Protein AF-A0AAV8YRG6-F1 (afdb_monomer_lite)

Sequence (89 aa):
MLRRGMKPAAHQTGYLFTRDPRLKTAAMGFMTIDQVLELASRIKCEVMNIRANSGLQFDNPEYYDLVLEAIEKQAKKLERHFFEEYWLR

Secondary structure (DSSP, 8-state):
---SSEEE-SSSSSEEE-S-HHHHSGGG-PPPHHHHHHHHTT--SEEEEEEESSS---S-HHHHHHHHHHHHTTSSEEEEEEE------

Structure (mmCIF, N/CA/C/O backbone):
data_AF-A0AAV8YRG6-F1
#
_entry.id   AF-A0AAV8YRG6-F1
#
loop_
_atom_site.group_PDB
_atom_site.id
_atom_site.type_symbol
_atom_site.label_atom_id
_atom_site.label_alt_id
_atom_site.label_comp_id
_atom_site.label_asym_id
_atom_site.label_entity_id
_atom_site.label_seq_id
_atom_site.pdbx_PDB_ins_code
_atom_site.Cartn_x
_atom_site.Cartn_y
_atom_site.Cartn_z
_atom_site.occupancy
_atom_site.B_iso_or_equiv
_atom_site.auth_seq_id
_atom_site.auth_comp_id
_atom_site.auth_asym_id
_atom_site.auth_atom_id
_atom_site.pdbx_PDB_model_num
ATOM 1 N N . MET A 1 1 ? 23.640 -10.488 -15.746 1.00 50.09 1 MET A N 1
ATOM 2 C CA . MET A 1 1 ? 22.205 -10.145 -15.922 1.00 50.09 1 MET A CA 1
ATOM 3 C C . MET A 1 1 ? 21.790 -10.493 -17.351 1.00 50.09 1 MET A C 1
ATOM 5 O O . MET A 1 1 ? 22.685 -10.531 -18.175 1.00 50.09 1 MET A O 1
ATOM 9 N N . LEU A 1 2 ? 20.503 -10.773 -17.629 1.00 48.28 2 LEU A N 1
ATOM 10 C CA . LEU A 1 2 ? 19.903 -11.200 -18.929 1.00 48.28 2 LEU A CA 1
ATOM 11 C C . LEU A 1 2 ? 19.614 -12.708 -19.153 1.00 48.28 2 LEU A C 1
ATOM 13 O O . LEU A 1 2 ? 19.135 -13.077 -20.216 1.00 48.28 2 LEU A O 1
ATOM 17 N N . ARG A 1 3 ? 19.799 -13.606 -18.171 1.00 60.16 3 ARG A N 1
ATOM 18 C CA . ARG A 1 3 ? 19.441 -15.038 -18.357 1.00 60.16 3 ARG A CA 1
ATOM 19 C C . ARG A 1 3 ? 17.943 -15.350 -18.202 1.00 60.16 3 ARG A C 1
ATOM 21 O O . ARG A 1 3 ? 17.475 -16.369 -18.695 1.00 60.16 3 ARG A O 1
ATOM 28 N N . ARG A 1 4 ? 17.180 -14.505 -17.498 1.00 64.50 4 ARG A N 1
ATOM 29 C CA . ARG A 1 4 ? 15.781 -14.779 -17.121 1.00 64.50 4 ARG A CA 1
ATOM 30 C C . ARG A 1 4 ? 14.815 -14.001 -18.016 1.00 64.50 4 ARG A C 1
ATOM 32 O O . ARG A 1 4 ? 14.782 -12.774 -17.960 1.00 64.50 4 ARG A O 1
ATOM 39 N N . GLY A 1 5 ? 13.996 -14.717 -18.787 1.00 68.75 5 GLY A N 1
ATOM 40 C CA . GLY A 1 5 ? 12.944 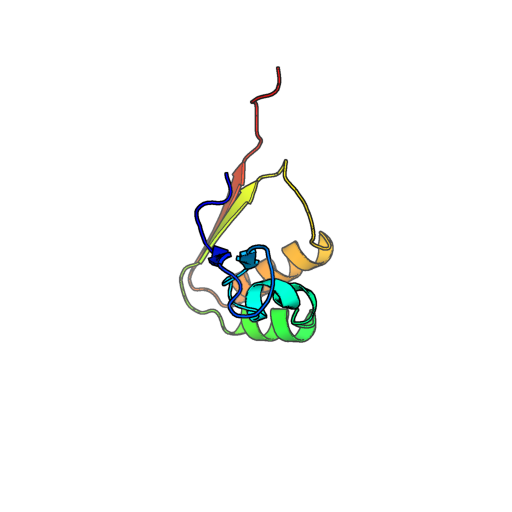-14.120 -19.619 1.00 68.75 5 GLY A CA 1
ATOM 41 C C . GLY A 1 5 ? 13.389 -13.707 -21.025 1.00 68.75 5 GLY A C 1
ATOM 42 O O . GLY A 1 5 ? 12.807 -12.781 -21.587 1.00 68.75 5 GLY A O 1
ATOM 43 N N . MET A 1 6 ? 14.410 -14.364 -21.580 1.00 80.25 6 MET A N 1
ATOM 44 C CA . MET A 1 6 ? 14.850 -14.190 -22.966 1.00 80.25 6 MET A CA 1
ATOM 45 C C . MET A 1 6 ? 14.859 -15.545 -23.677 1.00 80.25 6 MET A C 1
ATOM 47 O O . MET A 1 6 ? 15.279 -16.543 -23.095 1.00 80.25 6 MET A O 1
ATOM 51 N N . LYS A 1 7 ? 14.395 -15.578 -24.929 1.00 84.31 7 LYS A N 1
ATOM 52 C CA . LYS A 1 7 ? 14.520 -16.729 -25.835 1.00 84.31 7 LYS A CA 1
ATOM 53 C C . LYS A 1 7 ? 15.192 -16.290 -27.136 1.00 84.31 7 LYS A C 1
ATOM 55 O O . LYS A 1 7 ? 15.008 -15.135 -27.520 1.00 84.31 7 LYS A O 1
ATOM 60 N N . PRO A 1 8 ? 15.943 -17.157 -27.826 1.00 86.50 8 PRO A N 1
ATOM 61 C CA . PRO A 1 8 ? 16.444 -16.844 -29.161 1.00 86.50 8 PRO A CA 1
ATOM 62 C C . PRO A 1 8 ? 15.280 -16.522 -30.111 1.00 86.50 8 PRO A C 1
ATOM 64 O O . PRO A 1 8 ? 14.205 -17.126 -30.029 1.00 86.50 8 PRO A O 1
ATOM 67 N N . ALA A 1 9 ? 15.470 -15.521 -30.971 1.00 86.06 9 ALA A N 1
ATOM 68 C CA . ALA A 1 9 ? 14.475 -15.150 -31.968 1.00 86.06 9 ALA A CA 1
ATOM 69 C C . ALA A 1 9 ? 14.439 -16.198 -33.095 1.00 86.06 9 ALA A C 1
ATOM 71 O O . ALA A 1 9 ? 15.481 -16.622 -33.579 1.00 86.06 9 ALA A O 1
ATOM 72 N N . ALA A 1 10 ? 13.243 -16.628 -33.511 1.00 84.38 10 ALA A N 1
ATOM 73 C CA . ALA A 1 10 ? 13.098 -17.721 -34.481 1.00 84.38 10 ALA A CA 1
ATOM 74 C C . ALA A 1 10 ? 13.427 -17.315 -35.931 1.00 84.38 10 ALA A C 1
ATOM 76 O O . ALA A 1 10 ? 13.823 -18.160 -36.726 1.00 84.38 10 ALA A O 1
ATOM 77 N N . HIS A 1 11 ? 13.259 -16.034 -36.279 1.00 86.75 11 HIS A N 1
ATOM 78 C CA . HIS A 1 11 ? 13.329 -15.548 -37.666 1.00 86.75 11 HIS A CA 1
ATOM 79 C C . HIS A 1 11 ? 14.300 -14.374 -37.869 1.00 86.75 11 HIS A C 1
ATOM 81 O O . HIS A 1 11 ? 14.311 -13.764 -38.932 1.00 86.75 11 HIS A O 1
ATOM 87 N N . GLN A 1 12 ? 15.102 -14.029 -36.860 1.00 85.25 12 GLN A N 1
ATOM 88 C CA . GLN A 1 12 ? 16.081 -12.942 -36.941 1.00 85.25 12 GLN A CA 1
ATOM 89 C C . GLN A 1 12 ? 17.245 -13.191 -35.984 1.00 85.25 12 GLN A C 1
ATOM 91 O O . GLN A 1 12 ? 17.104 -13.898 -34.988 1.00 85.25 12 GLN A O 1
ATOM 96 N N . THR A 1 13 ? 18.392 -12.574 -36.247 1.00 84.62 13 THR A N 1
ATOM 97 C CA . THR A 1 13 ? 19.521 -12.576 -35.313 1.00 84.62 13 THR A CA 1
ATOM 98 C C . THR A 1 13 ? 19.170 -11.784 -34.053 1.00 84.62 13 THR A C 1
ATOM 100 O O . THR A 1 13 ? 18.783 -10.619 -34.134 1.00 84.62 13 THR A O 1
ATOM 103 N N . GLY A 1 14 ? 19.307 -12.409 -32.881 1.00 83.94 14 GLY A N 1
ATOM 104 C CA . GLY A 1 14 ? 19.089 -11.772 -31.581 1.00 83.94 14 GLY A CA 1
ATOM 105 C C . GLY A 1 14 ? 18.211 -12.588 -30.631 1.00 83.94 14 GLY A C 1
ATOM 106 O O . GLY A 1 14 ? 17.947 -13.773 -30.840 1.00 83.94 14 GLY A O 1
ATOM 107 N N . TYR A 1 15 ? 17.754 -11.938 -29.562 1.00 82.06 15 TYR A N 1
ATOM 108 C CA . TYR A 1 15 ? 16.924 -12.540 -28.518 1.00 82.06 15 TYR A CA 1
ATOM 109 C C . TYR A 1 15 ? 15.613 -11.765 -28.357 1.00 82.06 15 TYR A C 1
ATOM 111 O O . TYR A 1 15 ? 15.590 -10.538 -28.408 1.00 82.06 15 TYR A O 1
ATOM 119 N N . LEU A 1 16 ? 14.521 -12.486 -28.114 1.00 79.44 16 LEU A N 1
ATOM 120 C CA . LEU A 1 16 ? 13.213 -11.940 -27.770 1.00 79.44 16 LEU A CA 1
ATOM 121 C C . LEU A 1 16 ? 13.003 -12.008 -26.260 1.00 79.44 16 LEU A C 1
ATOM 123 O O . LEU A 1 16 ? 13.240 -13.041 -25.632 1.00 79.44 16 LEU A O 1
ATOM 127 N N . PHE A 1 17 ? 12.468 -10.937 -25.679 1.00 75.44 17 PHE A N 1
ATOM 128 C CA . PHE A 1 17 ? 11.973 -10.974 -24.305 1.00 75.44 17 PHE A CA 1
ATOM 129 C C . PHE A 1 17 ? 10.687 -11.802 -24.218 1.00 75.44 17 PHE A C 1
ATOM 131 O O . PHE A 1 17 ? 9.664 -11.403 -24.772 1.00 75.44 17 PHE A O 1
ATOM 138 N N . THR A 1 18 ? 10.723 -12.895 -23.455 1.00 76.81 18 THR A N 1
ATOM 139 C CA . THR A 1 18 ? 9.582 -13.783 -23.172 1.00 76.81 18 THR A CA 1
ATOM 140 C C . THR A 1 18 ? 8.751 -13.366 -21.969 1.00 76.81 18 THR A C 1
ATOM 142 O O . THR A 1 18 ? 7.810 -14.071 -21.615 1.00 76.81 18 THR A O 1
ATOM 145 N N . ARG A 1 19 ? 9.082 -12.246 -21.314 1.00 71.69 19 ARG A N 1
ATOM 146 C CA . ARG A 1 19 ? 8.227 -11.712 -20.250 1.00 71.69 19 ARG A CA 1
ATOM 147 C C . ARG A 1 19 ? 6.815 -11.507 -20.776 1.00 71.69 19 ARG A C 1
ATOM 149 O O . ARG A 1 19 ? 6.645 -11.035 -21.902 1.00 71.69 19 ARG A O 1
ATOM 156 N N . ASP A 1 20 ? 5.856 -11.824 -19.916 1.00 70.31 20 ASP A N 1
ATOM 157 C CA . ASP A 1 20 ? 4.441 -11.584 -20.147 1.00 70.31 20 ASP A CA 1
ATOM 158 C C . ASP A 1 20 ? 4.240 -10.164 -20.709 1.00 70.31 20 ASP A C 1
ATOM 160 O O . ASP A 1 20 ? 4.654 -9.197 -20.057 1.00 70.31 20 ASP A O 1
ATOM 164 N N . PRO A 1 21 ? 3.664 -10.011 -21.916 1.00 68.50 21 PRO A N 1
ATOM 165 C CA . PRO A 1 21 ? 3.373 -8.702 -22.488 1.00 68.50 21 PRO A CA 1
ATOM 166 C C . PRO A 1 21 ? 2.558 -7.818 -21.541 1.00 68.50 21 PRO A C 1
ATOM 168 O O . PRO A 1 21 ? 2.808 -6.617 -21.491 1.00 68.50 21 PRO A O 1
ATOM 171 N N . ARG A 1 22 ? 1.686 -8.410 -20.711 1.00 67.56 22 ARG A N 1
ATOM 172 C CA . ARG A 1 22 ? 0.905 -7.698 -19.689 1.00 67.56 22 ARG A CA 1
ATOM 173 C C . ARG A 1 22 ? 1.790 -7.012 -18.658 1.00 67.56 22 ARG A C 1
ATOM 175 O O . ARG A 1 22 ? 1.420 -5.964 -18.158 1.00 67.56 22 ARG A O 1
ATOM 182 N N . LEU A 1 23 ? 2.977 -7.551 -18.373 1.00 68.38 23 LEU A N 1
ATOM 183 C CA . LEU A 1 23 ? 3.950 -6.913 -17.483 1.00 68.38 23 LEU A CA 1
ATOM 184 C C . LEU A 1 23 ? 4.663 -5.731 -18.164 1.00 68.38 23 LEU A C 1
ATOM 186 O O . LEU A 1 23 ? 5.135 -4.830 -17.482 1.00 68.38 23 LEU A O 1
ATOM 190 N N . LYS A 1 24 ? 4.739 -5.719 -19.502 1.00 65.94 24 LYS A N 1
ATOM 191 C CA . LYS A 1 24 ? 5.289 -4.594 -20.281 1.00 65.94 24 LYS A CA 1
ATOM 192 C C . LYS A 1 24 ? 4.266 -3.468 -20.444 1.00 65.94 24 LYS A C 1
ATOM 194 O O . LYS A 1 24 ? 4.650 -2.307 -20.455 1.00 65.94 24 LYS A O 1
ATOM 199 N N . THR A 1 25 ? 2.983 -3.811 -20.545 1.00 67.94 25 THR A N 1
ATOM 200 C CA . THR A 1 25 ? 1.869 -2.859 -20.673 1.00 67.94 25 THR A CA 1
ATOM 201 C C . THR A 1 25 ? 1.156 -2.585 -19.350 1.00 67.94 25 THR A C 1
ATOM 203 O O . THR A 1 25 ? 0.146 -1.892 -19.353 1.00 67.94 25 THR A O 1
ATOM 206 N N . ALA A 1 26 ? 1.650 -3.109 -18.223 1.00 67.50 26 ALA A N 1
ATOM 207 C CA . ALA A 1 26 ? 1.002 -2.976 -16.914 1.00 67.50 26 ALA A CA 1
ATOM 208 C C . ALA A 1 26 ? 0.752 -1.508 -16.545 1.00 67.50 26 ALA A C 1
ATOM 210 O O . ALA A 1 26 ? -0.284 -1.181 -15.979 1.00 67.50 26 ALA A O 1
ATOM 211 N N . ALA A 1 27 ? 1.661 -0.622 -16.959 1.00 65.25 27 ALA A N 1
ATOM 212 C CA . ALA A 1 27 ? 1.539 0.813 -16.743 1.00 65.25 27 ALA A CA 1
ATOM 213 C C . ALA A 1 27 ? 0.358 1.467 -17.490 1.00 65.25 27 ALA A C 1
ATOM 215 O O . ALA A 1 27 ? -0.088 2.539 -17.105 1.00 65.25 27 ALA A O 1
ATOM 216 N N . MET A 1 28 ? -0.166 0.836 -18.545 1.00 66.75 28 MET A N 1
ATOM 217 C CA . MET 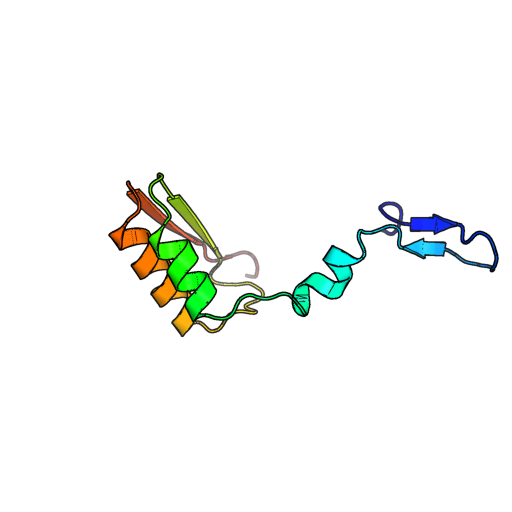A 1 28 ? -1.351 1.313 -19.272 1.00 66.75 28 MET A CA 1
ATOM 218 C C . MET A 1 28 ? -2.671 0.799 -18.679 1.00 66.75 28 MET A C 1
ATOM 220 O O . MET A 1 28 ? -3.735 1.206 -19.131 1.00 66.75 28 MET A O 1
ATOM 224 N N . GLY A 1 29 ? -2.613 -0.123 -17.714 1.00 69.94 29 GLY A N 1
ATOM 225 C CA . GLY A 1 29 ? -3.781 -0.773 -17.118 1.00 69.94 29 GLY A CA 1
ATOM 226 C C . GLY A 1 29 ? -4.060 -0.342 -15.681 1.00 69.94 29 GLY A C 1
ATOM 227 O O . GLY A 1 29 ? -4.691 -1.101 -14.949 1.00 69.94 29 GLY A O 1
ATOM 228 N N . PHE A 1 30 ? -3.552 0.814 -15.244 1.00 78.50 30 PHE A N 1
ATOM 229 C CA . PHE A 1 30 ? -3.826 1.291 -13.892 1.00 78.50 30 PHE A CA 1
ATOM 230 C C . PHE A 1 30 ? -5.312 1.615 -13.717 1.00 78.50 30 PHE A C 1
ATOM 232 O O . PHE A 1 30 ? -5.946 2.209 -14.588 1.00 78.50 30 PHE A O 1
ATOM 239 N N . MET A 1 31 ? -5.855 1.204 -12.573 1.00 85.62 31 MET A N 1
ATOM 240 C CA . MET A 1 31 ? -7.212 1.552 -12.163 1.00 85.62 31 MET A CA 1
ATOM 241 C C . MET A 1 31 ? -7.306 3.053 -11.879 1.00 85.62 31 MET A C 1
ATOM 243 O O . MET A 1 31 ? -6.340 3.663 -11.413 1.00 85.62 31 MET A O 1
ATOM 247 N N . THR A 1 32 ? -8.475 3.642 -12.127 1.00 90.81 32 THR A N 1
ATOM 248 C CA . THR A 1 32 ? -8.755 5.005 -11.656 1.00 90.81 32 THR A CA 1
ATOM 249 C C . THR A 1 32 ? -8.822 5.023 -10.130 1.00 90.81 32 THR A C 1
ATOM 251 O O . THR A 1 32 ? -9.082 3.995 -9.502 1.00 90.81 32 THR A O 1
ATOM 254 N N . ILE A 1 33 ? -8.618 6.188 -9.513 1.00 91.62 33 ILE A N 1
ATOM 255 C CA . ILE A 1 33 ? -8.676 6.303 -8.049 1.00 91.62 33 ILE A CA 1
ATOM 256 C C . ILE A 1 33 ? -10.019 5.813 -7.484 1.00 91.62 33 ILE A C 1
ATOM 258 O O . ILE A 1 33 ? -10.023 5.065 -6.513 1.00 91.62 33 ILE A O 1
ATOM 262 N N . ASP A 1 34 ? -11.139 6.106 -8.148 1.00 94.38 34 ASP A N 1
ATOM 263 C CA . ASP A 1 34 ? -12.468 5.640 -7.726 1.00 94.38 34 ASP A CA 1
ATOM 264 C C . ASP A 1 34 ? -12.572 4.111 -7.717 1.00 94.38 34 ASP A C 1
ATOM 266 O O . ASP A 1 34 ? -13.127 3.518 -6.794 1.00 94.38 34 ASP A O 1
ATOM 270 N N . GLN A 1 35 ? -11.991 3.449 -8.722 1.00 95.00 35 GLN A N 1
ATOM 271 C CA . GLN A 1 35 ? -11.944 1.988 -8.788 1.00 95.00 35 GLN A CA 1
ATOM 272 C C . GLN A 1 35 ? -11.063 1.402 -7.681 1.00 95.00 35 GLN A C 1
ATOM 274 O O . GLN A 1 35 ? -11.406 0.371 -7.103 1.00 95.00 35 GLN A O 1
ATOM 279 N N . VAL A 1 36 ? -9.942 2.059 -7.366 1.00 93.81 36 VAL A N 1
ATOM 280 C CA . VAL A 1 36 ? -9.062 1.652 -6.263 1.00 93.81 36 VAL A CA 1
ATOM 281 C C . VAL A 1 36 ? -9.777 1.808 -4.920 1.00 93.81 36 VAL A C 1
ATOM 283 O O . VAL A 1 36 ? -9.710 0.900 -4.096 1.00 93.81 36 VAL A O 1
ATOM 286 N N . LEU A 1 37 ? -10.494 2.912 -4.705 1.00 96.00 37 LEU A N 1
ATOM 287 C CA . LEU A 1 37 ? -11.254 3.164 -3.478 1.00 96.00 37 LEU A CA 1
ATOM 288 C C . LEU A 1 37 ? -12.423 2.184 -3.313 1.00 96.00 37 LEU A C 1
ATOM 290 O O . LEU A 1 37 ? -12.646 1.677 -2.214 1.00 96.00 37 LEU A O 1
ATOM 294 N N . GLU A 1 38 ? -13.128 1.856 -4.396 1.00 96.75 38 GLU A N 1
ATOM 295 C CA . GLU A 1 38 ? -14.189 0.844 -4.379 1.00 96.75 38 GLU A CA 1
ATOM 296 C C . GLU A 1 38 ? -13.639 -0.561 -4.098 1.00 96.75 38 GLU A C 1
ATOM 298 O O . GLU A 1 38 ? -14.278 -1.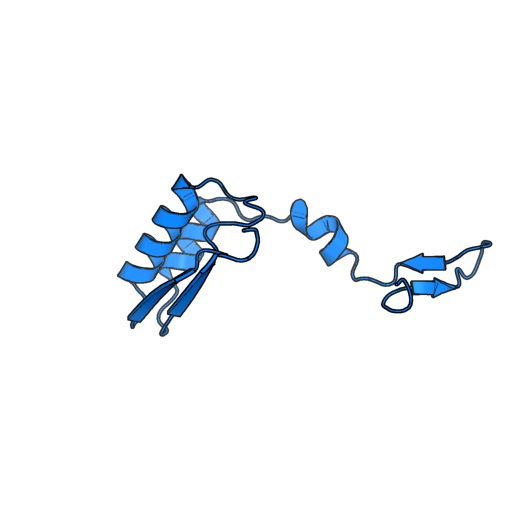369 -3.428 1.00 96.75 38 GLU A O 1
ATOM 303 N N . LEU A 1 39 ? -12.434 -0.873 -4.579 1.00 95.31 39 LEU A N 1
ATOM 304 C CA . LEU A 1 39 ? -11.765 -2.118 -4.218 1.00 95.31 39 LEU A CA 1
ATOM 305 C C . LEU A 1 39 ? -11.349 -2.114 -2.740 1.00 95.31 39 LEU A C 1
ATOM 307 O O . LEU A 1 39 ? -11.587 -3.094 -2.035 1.00 95.31 39 LEU A O 1
ATOM 311 N N . ALA A 1 40 ? -10.756 -1.015 -2.271 1.00 96.44 40 ALA A N 1
ATOM 312 C CA . ALA A 1 40 ? -10.315 -0.833 -0.892 1.00 96.44 40 ALA A CA 1
ATOM 313 C C . ALA A 1 40 ? -11.469 -0.984 0.110 1.00 96.44 40 ALA A C 1
ATOM 315 O O . ALA A 1 40 ? -11.315 -1.672 1.119 1.00 96.44 40 ALA A O 1
ATOM 316 N N . SER A 1 41 ? -12.649 -0.439 -0.206 1.00 96.75 41 SER A N 1
ATOM 317 C CA . SER A 1 41 ? -13.850 -0.528 0.638 1.00 96.75 41 SER A CA 1
ATOM 318 C C . SER A 1 41 ? -14.388 -1.958 0.804 1.00 96.75 41 SER A C 1
ATOM 320 O O . SER A 1 41 ? -15.185 -2.237 1.701 1.00 96.75 41 SER A O 1
ATOM 322 N N . ARG A 1 42 ? -13.959 -2.898 -0.043 1.00 97.25 42 ARG A N 1
ATOM 323 C CA . ARG A 1 42 ? -14.394 -4.302 -0.001 1.00 97.25 42 ARG A CA 1
ATOM 324 C C . ARG A 1 42 ? -13.427 -5.207 0.760 1.00 97.25 42 ARG A C 1
ATOM 326 O O . ARG A 1 42 ? -13.716 -6.396 0.921 1.00 97.25 42 ARG A O 1
ATOM 333 N N . ILE A 1 43 ? -12.298 -4.681 1.236 1.00 97.50 43 ILE A N 1
ATOM 334 C CA . ILE A 1 43 ? -11.299 -5.448 1.982 1.00 97.50 43 ILE A CA 1
ATOM 335 C C . ILE A 1 43 ? -11.787 -5.654 3.419 1.00 97.50 43 ILE A C 1
ATOM 337 O O . ILE A 1 43 ? -11.929 -4.704 4.175 1.00 97.50 43 ILE A O 1
ATOM 341 N N . LYS A 1 44 ? -12.027 -6.916 3.796 1.00 97.25 44 LYS A N 1
ATOM 342 C CA . LYS A 1 44 ? -12.550 -7.310 5.124 1.00 97.25 44 LYS A CA 1
ATOM 343 C C . LYS A 1 44 ? -11.559 -8.114 5.972 1.00 97.25 44 LYS A C 1
ATOM 345 O O . LYS A 1 44 ? -11.865 -8.484 7.102 1.00 97.25 44 LYS A O 1
ATOM 350 N N . CYS A 1 45 ? -10.397 -8.452 5.418 1.00 97.56 45 CYS A N 1
ATOM 351 C CA . CYS A 1 45 ? -9.376 -9.244 6.100 1.00 97.56 45 CYS A CA 1
ATOM 352 C C . CYS A 1 45 ? -8.451 -8.371 6.960 1.00 97.56 45 CYS A C 1
ATOM 354 O O . CYS A 1 45 ? -8.609 -7.154 7.028 1.00 97.56 45 CYS A O 1
ATOM 356 N N . GLU A 1 46 ? -7.511 -9.009 7.654 1.00 98.19 46 GLU A N 1
ATOM 357 C CA . GLU A 1 46 ? -6.404 -8.313 8.312 1.00 98.19 46 GLU A CA 1
ATOM 358 C C . GLU A 1 46 ? -5.377 -7.905 7.253 1.00 98.19 46 GLU A C 1
ATOM 360 O O . GLU A 1 46 ? -5.009 -8.704 6.388 1.00 98.19 46 GLU A O 1
ATOM 365 N N . VAL A 1 47 ? -4.949 -6.648 7.305 1.00 97.81 47 VAL A N 1
ATOM 366 C CA . VAL A 1 47 ? -4.063 -6.029 6.324 1.00 97.81 47 VAL A CA 1
ATOM 367 C C . VAL A 1 47 ? -2.811 -5.540 7.030 1.00 97.81 47 VAL A C 1
ATOM 369 O O . VAL A 1 47 ? -2.883 -4.795 8.004 1.00 97.81 47 VAL A O 1
ATOM 372 N N . MET A 1 48 ? -1.656 -5.925 6.496 1.00 97.25 48 MET A N 1
ATOM 373 C CA . MET A 1 48 ? -0.363 -5.380 6.888 1.00 97.25 48 MET A CA 1
ATOM 374 C C . MET A 1 48 ? 0.186 -4.571 5.717 1.00 97.25 48 MET A C 1
ATOM 376 O O . MET A 1 48 ? 0.476 -5.108 4.647 1.00 97.25 48 MET A O 1
ATOM 380 N N . ASN A 1 49 ? 0.301 -3.267 5.919 1.00 94.62 49 ASN A N 1
ATOM 381 C CA . ASN A 1 49 ? 0.876 -2.333 4.974 1.00 94.62 49 ASN A CA 1
ATOM 382 C C . ASN A 1 49 ? 2.313 -2.008 5.404 1.00 94.62 49 ASN A C 1
ATOM 384 O O . ASN A 1 49 ? 2.548 -1.535 6.513 1.00 94.62 49 ASN A O 1
ATOM 388 N N . ILE A 1 50 ? 3.272 -2.277 4.519 1.00 92.56 50 ILE A N 1
ATOM 389 C CA . ILE A 1 50 ? 4.693 -2.004 4.740 1.00 92.56 50 ILE A CA 1
ATOM 390 C C . ILE A 1 50 ? 5.165 -1.049 3.648 1.00 92.56 50 ILE A C 1
ATOM 392 O O . ILE A 1 50 ? 5.045 -1.363 2.462 1.00 92.56 50 ILE A O 1
ATOM 396 N N . ARG A 1 51 ? 5.723 0.096 4.045 1.00 87.12 51 ARG A N 1
ATOM 397 C CA . ARG A 1 51 ? 6.240 1.121 3.135 1.00 87.12 51 ARG A CA 1
ATOM 398 C C . ARG A 1 51 ? 7.611 1.617 3.594 1.00 87.12 51 ARG A C 1
ATOM 400 O O . ARG A 1 51 ? 7.842 1.838 4.776 1.00 87.12 51 ARG A O 1
ATOM 407 N N . ALA A 1 52 ? 8.521 1.813 2.644 1.00 87.25 52 ALA A N 1
ATOM 408 C CA . ALA A 1 52 ? 9.762 2.544 2.883 1.00 87.25 52 ALA A CA 1
ATOM 409 C C . ALA A 1 52 ? 9.531 4.045 2.642 1.00 87.25 52 ALA A C 1
ATOM 411 O O . ALA A 1 52 ? 8.873 4.418 1.668 1.00 87.25 52 ALA A O 1
ATOM 412 N N . ASN A 1 53 ? 10.083 4.899 3.505 1.00 80.31 53 ASN A N 1
ATOM 413 C CA . ASN A 1 53 ? 10.026 6.355 3.344 1.00 80.31 53 ASN A CA 1
ATOM 414 C C . ASN A 1 53 ? 10.921 6.815 2.185 1.00 80.31 53 ASN A C 1
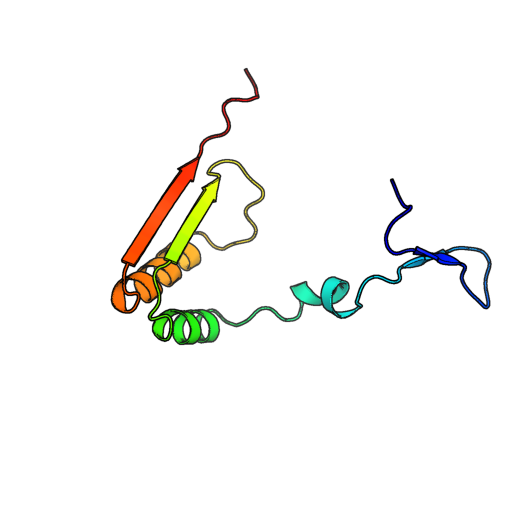ATOM 416 O O . ASN A 1 53 ? 10.534 7.673 1.393 1.00 80.31 53 ASN A O 1
ATOM 420 N N . SER A 1 54 ? 12.100 6.204 2.062 1.00 77.00 54 SER A N 1
ATOM 421 C CA . SER A 1 54 ? 13.077 6.451 1.004 1.00 77.00 54 SER A CA 1
ATOM 422 C C . SER A 1 54 ? 12.980 5.358 -0.061 1.00 77.00 54 SER A C 1
ATOM 424 O O . SER A 1 54 ? 13.415 4.229 0.144 1.00 77.00 54 SER A O 1
ATOM 426 N N . GLY A 1 55 ? 12.379 5.680 -1.204 1.00 70.69 55 GLY A N 1
ATOM 427 C CA . GLY A 1 55 ? 12.228 4.756 -2.324 1.00 70.69 55 GLY A CA 1
ATOM 428 C C . GLY A 1 55 ? 11.695 5.460 -3.566 1.00 70.69 55 GLY A C 1
ATOM 429 O O . GLY A 1 55 ? 11.353 6.640 -3.527 1.00 70.69 55 GLY A O 1
ATOM 430 N N . LEU A 1 56 ? 11.622 4.733 -4.681 1.00 70.75 56 LEU A N 1
ATOM 431 C CA . LEU A 1 56 ? 10.960 5.226 -5.888 1.00 70.75 56 LEU A CA 1
ATOM 432 C C . LEU A 1 56 ? 9.458 5.380 -5.614 1.00 70.75 56 LEU A C 1
ATOM 434 O O . LEU A 1 56 ? 8.741 4.385 -5.507 1.00 70.75 56 LEU A O 1
ATOM 438 N N . GLN A 1 57 ? 9.002 6.625 -5.503 1.00 68.44 57 GLN A N 1
ATOM 439 C CA . GLN A 1 57 ? 7.592 6.973 -5.365 1.00 68.44 57 GLN A CA 1
ATOM 440 C C . GLN A 1 57 ? 7.023 7.247 -6.757 1.00 68.44 57 GLN A C 1
ATOM 442 O O . GLN A 1 57 ? 7.423 8.193 -7.433 1.00 68.44 57 GLN A O 1
ATOM 447 N N . PHE A 1 58 ? 6.132 6.368 -7.210 1.00 69.62 58 PHE A N 1
ATOM 448 C CA . PHE A 1 58 ? 5.395 6.522 -8.472 1.00 69.62 58 PHE A CA 1
ATOM 449 C C . PHE A 1 58 ? 3.924 6.893 -8.227 1.00 69.62 58 PHE A C 1
ATOM 451 O O . PHE A 1 58 ? 3.129 6.949 -9.163 1.00 69.62 58 PHE A O 1
ATOM 458 N N . ASP A 1 59 ? 3.557 7.090 -6.963 1.00 72.75 59 ASP A N 1
ATOM 459 C CA . ASP A 1 59 ? 2.216 7.351 -6.469 1.00 72.75 59 ASP A CA 1
ATOM 460 C C . ASP A 1 59 ? 1.995 8.842 -6.183 1.00 72.75 59 ASP A C 1
ATOM 462 O O . ASP A 1 59 ? 2.926 9.578 -5.867 1.00 72.75 59 ASP A O 1
ATOM 466 N N . ASN A 1 60 ? 0.738 9.287 -6.281 1.00 79.69 60 ASN A N 1
ATOM 467 C CA . ASN A 1 60 ? 0.334 10.561 -5.695 1.00 79.69 60 ASN A CA 1
ATOM 468 C C . ASN A 1 60 ? 0.229 10.357 -4.170 1.00 79.69 60 ASN A C 1
ATOM 470 O O . ASN A 1 60 ? -0.589 9.527 -3.756 1.00 79.69 60 ASN A O 1
ATOM 474 N N . PRO A 1 61 ? 1.008 11.086 -3.346 1.00 78.44 61 PRO A N 1
ATOM 475 C CA . PRO A 1 61 ? 0.986 10.930 -1.893 1.00 78.44 61 PRO A CA 1
ATOM 476 C C . PRO A 1 61 ? -0.420 11.040 -1.291 1.00 78.44 61 PRO A C 1
ATOM 478 O O . PRO A 1 61 ? -0.764 10.261 -0.408 1.00 78.44 61 PRO A O 1
ATOM 481 N N . GLU A 1 62 ? -1.270 11.923 -1.826 1.00 84.25 62 GLU A N 1
ATOM 482 C CA . GLU A 1 62 ? -2.644 12.109 -1.335 1.00 84.25 62 GLU A CA 1
ATOM 483 C C . GLU A 1 62 ? -3.506 10.853 -1.521 1.00 84.25 62 GLU A C 1
ATOM 485 O O . GLU A 1 62 ? -4.334 10.514 -0.677 1.00 84.25 62 GLU A O 1
ATOM 490 N N . TYR A 1 63 ? -3.303 10.119 -2.618 1.00 90.62 63 TYR A N 1
ATOM 491 C CA . TYR A 1 63 ? -4.074 8.907 -2.903 1.00 90.62 63 TYR A CA 1
ATO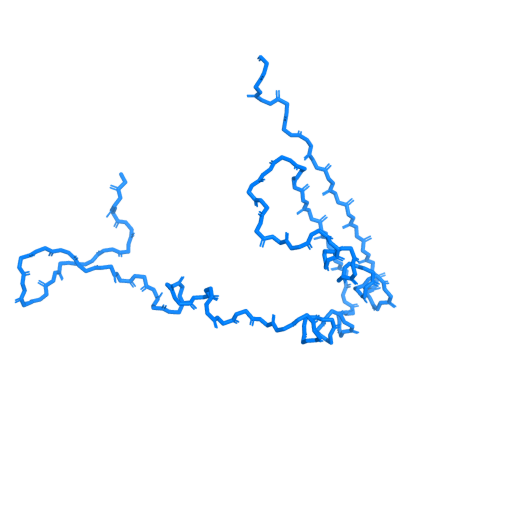M 492 C C . TYR A 1 63 ? -3.673 7.743 -2.009 1.00 90.62 63 TYR A C 1
ATOM 494 O O . TYR A 1 63 ? -4.498 6.874 -1.737 1.00 90.62 63 TYR A O 1
ATOM 502 N N . TYR A 1 64 ? -2.428 7.718 -1.540 1.00 90.06 64 TYR A N 1
ATOM 503 C CA . TYR A 1 64 ? -1.969 6.663 -0.653 1.00 90.06 64 TYR A CA 1
ATOM 504 C C . TYR A 1 64 ? -2.741 6.658 0.667 1.00 90.06 64 TYR A C 1
ATOM 506 O O . TYR A 1 64 ? -3.294 5.625 1.057 1.00 90.06 64 TYR A O 1
ATOM 514 N N . ASP A 1 65 ? -2.818 7.818 1.318 1.00 91.56 65 ASP A N 1
ATOM 515 C CA . ASP A 1 65 ? -3.499 7.955 2.602 1.00 91.56 65 ASP A CA 1
ATOM 516 C C . ASP A 1 65 ? -5.004 7.713 2.455 1.00 91.56 65 ASP A C 1
ATOM 518 O O . ASP A 1 65 ? -5.572 6.934 3.220 1.00 91.56 65 ASP A O 1
ATOM 522 N N . LEU A 1 66 ? -5.624 8.252 1.397 1.00 94.94 66 LEU A N 1
ATOM 523 C CA . LEU A 1 66 ? -7.038 8.018 1.082 1.00 94.94 66 LEU A CA 1
ATOM 524 C C . LEU A 1 66 ? -7.380 6.530 0.940 1.00 94.94 66 LEU A C 1
ATOM 526 O O . LEU A 1 66 ? -8.409 6.066 1.439 1.00 94.94 66 LEU A O 1
ATOM 530 N N . VAL A 1 67 ? -6.523 5.759 0.269 1.00 95.06 67 VAL A N 1
ATOM 531 C CA . VAL A 1 67 ? -6.735 4.319 0.099 1.00 95.06 67 VAL A CA 1
ATOM 532 C C . VAL A 1 67 ? -6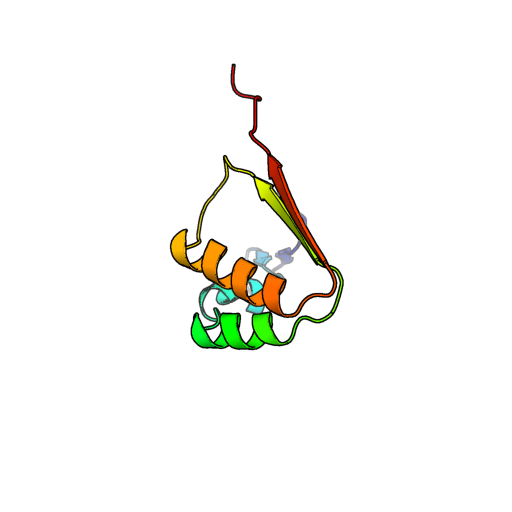.587 3.592 1.430 1.00 95.06 67 VAL A C 1
ATOM 534 O O . VAL A 1 67 ? -7.428 2.755 1.754 1.00 95.06 67 VAL A O 1
ATOM 537 N N . LEU A 1 68 ? -5.568 3.911 2.231 1.00 95.31 68 LEU A N 1
ATOM 538 C CA . LEU A 1 68 ? -5.394 3.278 3.540 1.00 95.31 68 LEU A CA 1
ATOM 539 C C . LEU A 1 68 ? -6.540 3.598 4.502 1.00 95.31 68 LEU A C 1
ATOM 541 O O . LEU A 1 68 ? -6.980 2.706 5.221 1.00 95.31 68 LEU A O 1
ATOM 545 N N . GLU A 1 69 ? -7.067 4.821 4.481 1.00 95.94 69 GLU A N 1
ATOM 546 C CA . GLU A 1 69 ? -8.267 5.187 5.237 1.00 95.94 69 GLU A CA 1
ATOM 547 C C . GLU A 1 69 ? -9.498 4.386 4.797 1.00 95.94 69 GLU A C 1
ATOM 549 O O . GLU A 1 69 ? -10.294 3.953 5.633 1.00 95.94 69 GLU A O 1
ATOM 554 N N . ALA A 1 70 ? -9.672 4.168 3.490 1.00 96.75 70 ALA A N 1
ATOM 555 C CA . ALA A 1 70 ? -10.764 3.348 2.971 1.00 96.75 70 ALA A CA 1
ATOM 556 C C . ALA A 1 70 ? -10.644 1.883 3.424 1.00 96.75 70 ALA A C 1
ATOM 558 O O . ALA A 1 70 ? -11.652 1.275 3.789 1.00 96.75 70 ALA A O 1
ATOM 559 N N . ILE A 1 71 ? -9.421 1.343 3.453 1.00 97.62 71 ILE A N 1
ATOM 560 C CA . ILE A 1 71 ? -9.139 -0.005 3.962 1.00 97.62 71 ILE A CA 1
ATOM 561 C C . ILE A 1 71 ? -9.415 -0.076 5.463 1.00 97.62 71 ILE A C 1
ATOM 563 O O . ILE A 1 71 ? -10.094 -0.993 5.912 1.00 97.62 71 ILE A O 1
ATOM 567 N N . GLU A 1 72 ? -8.928 0.885 6.246 1.00 97.12 72 GLU A N 1
ATOM 568 C CA . GLU A 1 72 ? -9.061 0.889 7.707 1.00 97.12 72 GLU A CA 1
ATOM 569 C C . GLU A 1 72 ? -10.519 0.885 8.177 1.00 97.12 72 GLU A C 1
ATOM 571 O O . GLU A 1 72 ? -10.843 0.250 9.176 1.00 97.12 72 GLU A O 1
ATOM 576 N N . LYS A 1 73 ? -11.416 1.532 7.424 1.00 96.94 73 LYS A N 1
ATOM 577 C CA . LYS A 1 73 ? -12.855 1.562 7.726 1.00 96.94 73 LYS A CA 1
ATOM 578 C C . LYS A 1 73 ? -13.535 0.192 7.640 1.00 96.94 73 LYS A C 1
ATOM 580 O O . LYS A 1 73 ? -14.600 0.027 8.228 1.00 96.94 73 LYS A O 1
ATOM 585 N N . GLN A 1 74 ? -12.987 -0.746 6.866 1.00 96.06 74 GLN A N 1
ATOM 586 C CA . GLN A 1 74 ? -13.671 -1.993 6.486 1.00 96.06 74 GLN A CA 1
ATOM 587 C C . GLN A 1 74 ? -12.886 -3.257 6.853 1.00 96.06 74 GLN A C 1
ATOM 589 O O . GLN A 1 74 ? -13.476 -4.313 7.097 1.00 96.06 74 GLN A O 1
ATOM 594 N N . ALA A 1 75 ? -11.559 -3.159 6.908 1.00 97.25 75 ALA A N 1
ATOM 595 C CA . ALA A 1 75 ? -10.674 -4.249 7.268 1.00 97.25 75 ALA A CA 1
ATOM 596 C C . ALA A 1 75 ? -10.864 -4.648 8.734 1.00 97.25 75 ALA A C 1
ATOM 598 O O . ALA A 1 75 ? -11.148 -3.828 9.605 1.00 97.25 75 ALA A O 1
ATOM 599 N N . LYS A 1 76 ? -10.623 -5.926 9.032 1.00 97.19 76 LYS A N 1
ATOM 600 C CA . LYS A 1 76 ? -10.663 -6.426 10.413 1.00 97.19 76 LYS A CA 1
ATOM 601 C C . LYS A 1 76 ? -9.575 -5.783 11.283 1.00 97.19 76 LYS A C 1
ATOM 603 O O . LYS A 1 76 ? -9.761 -5.615 12.485 1.00 97.19 76 LYS A O 1
ATOM 608 N N . LYS A 1 77 ? -8.427 -5.477 10.676 1.00 97.31 77 LYS A N 1
ATOM 609 C CA . LYS A 1 77 ? -7.270 -4.830 11.298 1.00 97.31 77 LYS A CA 1
ATOM 610 C C . LYS A 1 77 ? -6.382 -4.261 10.198 1.00 97.31 77 LYS A C 1
ATOM 612 O O . LYS A 1 77 ? -6.168 -4.947 9.199 1.00 97.31 77 LYS A O 1
ATOM 617 N N . LEU A 1 78 ? -5.842 -3.063 10.400 1.00 97.31 78 LEU A N 1
ATOM 618 C CA . LEU A 1 78 ? -4.803 -2.492 9.549 1.00 97.31 78 LEU A CA 1
ATOM 619 C C . LEU A 1 78 ? -3.561 -2.189 10.393 1.00 97.31 78 LEU A C 1
ATOM 621 O O . LEU A 1 78 ? -3.619 -1.376 11.311 1.00 97.31 78 LEU A O 1
ATOM 625 N N . GLU A 1 79 ? -2.438 -2.828 10.074 1.00 97.50 79 GLU A N 1
ATOM 626 C CA . GLU A 1 79 ? -1.121 -2.494 10.626 1.00 97.50 79 GLU A CA 1
ATOM 627 C C . GLU A 1 79 ? -0.307 -1.737 9.580 1.00 97.50 79 GLU A C 1
ATOM 629 O O . GLU A 1 79 ? -0.213 -2.172 8.431 1.00 97.50 79 GLU A O 1
ATOM 634 N N . ARG A 1 80 ? 0.273 -0.598 9.968 1.00 94.56 80 ARG A N 1
ATOM 635 C CA . ARG A 1 80 ? 1.081 0.251 9.085 1.00 94.56 80 ARG A CA 1
ATOM 636 C C . ARG A 1 80 ? 2.517 0.288 9.604 1.00 94.56 80 ARG A C 1
ATOM 638 O O . ARG A 1 80 ? 2.745 0.672 10.749 1.00 94.56 80 ARG A O 1
ATOM 645 N N . HIS A 1 81 ? 3.476 -0.085 8.764 1.00 93.31 81 HIS A N 1
ATOM 646 C CA . HIS A 1 81 ? 4.900 -0.072 9.089 1.00 93.31 81 HIS A CA 1
ATOM 647 C C . HIS A 1 81 ? 5.660 0.803 8.099 1.00 93.31 81 HIS A C 1
ATOM 649 O O . HIS A 1 81 ? 5.659 0.535 6.896 1.00 93.31 81 HIS A O 1
ATOM 655 N N . PHE A 1 82 ? 6.339 1.815 8.632 1.00 88.94 82 PHE A N 1
ATOM 656 C CA . PHE A 1 82 ? 7.195 2.717 7.874 1.00 88.94 82 PHE A CA 1
ATOM 657 C C . PHE A 1 82 ? 8.657 2.473 8.242 1.00 88.94 82 PHE A C 1
ATOM 659 O O . PHE A 1 82 ? 8.985 2.351 9.423 1.00 88.94 82 PHE A O 1
ATOM 666 N N . PHE A 1 83 ? 9.527 2.400 7.238 1.00 86.44 83 PHE A N 1
ATOM 667 C CA . PHE A 1 83 ? 10.964 2.200 7.428 1.00 86.44 83 PHE A CA 1
ATOM 668 C C . PHE A 1 83 ? 11.758 3.315 6.749 1.00 86.44 83 PHE A C 1
ATOM 670 O O . PHE A 1 83 ? 11.517 3.640 5.586 1.00 86.44 83 PHE A O 1
ATOM 677 N N . GLU A 1 84 ? 12.732 3.874 7.460 1.00 81.44 84 GLU A N 1
ATOM 678 C CA . GLU A 1 84 ? 13.744 4.767 6.893 1.00 81.44 84 GLU A CA 1
ATOM 679 C C . GLU A 1 84 ? 15.001 3.955 6.564 1.00 81.44 84 GLU A C 1
ATOM 681 O O . GLU A 1 84 ? 15.487 3.194 7.406 1.00 81.44 84 GLU A O 1
ATOM 686 N N . GLU A 1 85 ? 15.540 4.085 5.348 1.00 66.81 85 GLU A N 1
ATOM 687 C CA . GLU A 1 85 ? 16.852 3.508 5.047 1.00 66.81 85 GLU A CA 1
ATOM 688 C C . GLU A 1 85 ? 17.960 4.384 5.651 1.00 66.81 85 GLU A C 1
ATOM 690 O O . GLU A 1 85 ? 18.161 5.525 5.244 1.00 66.81 85 GLU A O 1
ATOM 695 N N . TYR A 1 86 ? 18.732 3.826 6.586 1.00 57.50 86 TYR A N 1
ATOM 696 C CA . TYR A 1 86 ? 19.921 4.469 7.168 1.00 57.50 86 TYR A CA 1
ATOM 697 C C . TYR A 1 86 ? 21.235 4.142 6.416 1.00 57.50 86 TYR A C 1
ATOM 699 O O . TYR A 1 86 ? 22.318 4.393 6.938 1.00 57.50 86 TYR A O 1
ATOM 707 N N . TRP A 1 87 ? 21.191 3.593 5.193 1.00 54.72 87 TRP A N 1
ATOM 708 C CA . TRP A 1 87 ? 22.366 2.997 4.519 1.00 54.72 87 TRP A CA 1
ATOM 709 C C . TRP A 1 87 ? 23.165 3.921 3.574 1.00 54.72 87 TRP A C 1
ATOM 711 O O . TRP A 1 87 ? 23.797 3.440 2.636 1.00 54.72 87 TRP A O 1
ATOM 721 N N . LEU A 1 88 ? 23.190 5.234 3.823 1.00 50.84 88 LEU A N 1
ATOM 722 C CA . LEU A 1 88 ? 24.072 6.187 3.119 1.00 50.84 88 LEU A CA 1
ATOM 723 C C . LEU A 1 88 ? 24.677 7.237 4.076 1.00 50.84 88 LEU A C 1
ATOM 725 O O . LEU A 1 88 ? 24.589 8.441 3.829 1.00 50.84 88 LEU A O 1
ATOM 729 N N . ARG A 1 89 ? 25.286 6.789 5.180 1.00 39.78 89 ARG A N 1
ATOM 730 C CA . ARG A 1 89 ? 26.269 7.580 5.941 1.00 39.78 89 ARG A CA 1
ATOM 731 C C . ARG A 1 89 ? 27.614 6.876 5.956 1.00 39.78 89 ARG A C 1
ATOM 733 O O . ARG A 1 89 ? 27.607 5.638 6.129 1.00 39.78 89 ARG A O 1
#

Foldseek 3Di:
DPPPQWDADPPDGDIDGNPDVCVVCVVVPDDDLVVLLVVLLPAAEEEEAEEEPDDDDPDDPVSVVSSLVSNCVHYPYYHYHYHYDPPPD

Radius of gyration: 19.1 Å; chains: 1; bounding box: 41×30×49 Å

Organism: NCBI:txid1265417

pLDDT: mean 82.74, std 14.1, range [39.78, 98.19]